Protein AF-A0A2H0LFT5-F1 (afdb_monomer_lite)

Sequence (109 aa):
MGNPERPITLSECARITLAPDELITLTTPAGAEVDITRKAWGFYGTPSLNDRLPRFGLRAALVRDDGQKYFIHLVERAMQADFETYLKQQGYRVVLWLDDTEALKKLAG

Structure (mmCIF, N/CA/C/O backbone):
data_AF-A0A2H0LFT5-F1
#
_entry.id   AF-A0A2H0LFT5-F1
#
loop_
_atom_site.group_PDB
_atom_site.id
_atom_site.type_symbol
_atom_site.label_atom_id
_atom_site.label_alt_id
_atom_site.label_comp_id
_atom_site.label_asym_id
_atom_site.label_entity_id
_atom_site.label_seq_id
_atom_site.pdbx_PDB_ins_code
_atom_site.Cartn_x
_atom_site.Cartn_y
_atom_site.Cartn_z
_atom_site.occupancy
_atom_site.B_iso_or_equiv
_atom_site.auth_seq_id
_at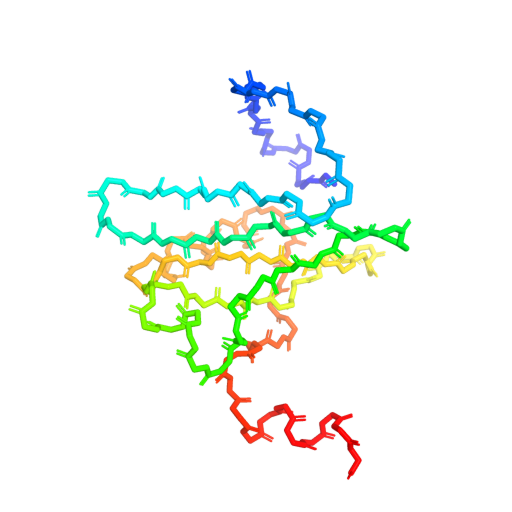om_site.auth_comp_id
_atom_site.auth_asym_id
_atom_site.auth_atom_id
_atom_site.pdbx_PDB_model_num
ATOM 1 N N . MET A 1 1 ? -9.528 13.942 -5.260 1.00 57.34 1 MET A N 1
ATOM 2 C CA . MET A 1 1 ? -8.790 14.478 -6.421 1.00 57.34 1 MET A CA 1
ATOM 3 C C . MET A 1 1 ? -7.968 15.628 -5.892 1.00 57.34 1 MET A C 1
ATOM 5 O O . MET A 1 1 ? -8.502 16.354 -5.063 1.00 57.34 1 MET A O 1
ATOM 9 N N . GLY A 1 2 ? -6.690 15.686 -6.270 1.00 65.81 2 GLY A N 1
ATOM 10 C CA . GLY A 1 2 ? -5.726 16.627 -5.701 1.00 65.81 2 GLY A CA 1
ATOM 11 C C . GLY A 1 2 ? -5.983 18.071 -6.123 1.00 65.81 2 GLY A C 1
ATOM 12 O O . GLY A 1 2 ? -7.085 18.419 -6.549 1.00 65.81 2 GLY A O 1
ATOM 13 N N . ASN A 1 3 ? -4.965 18.913 -5.991 1.00 75.31 3 ASN A N 1
ATOM 14 C CA . ASN A 1 3 ? -5.070 20.333 -6.290 1.00 75.31 3 ASN A CA 1
ATOM 15 C C . ASN A 1 3 ? -5.488 20.553 -7.764 1.00 75.31 3 ASN A C 1
ATOM 17 O O . ASN A 1 3 ? -4.728 20.176 -8.660 1.00 75.31 3 ASN A O 1
ATOM 21 N N . PRO A 1 4 ? -6.648 21.186 -8.043 1.00 71.50 4 PRO A N 1
ATOM 22 C CA . PRO A 1 4 ? -7.104 21.428 -9.413 1.00 71.50 4 PRO A CA 1
ATOM 23 C C . PRO A 1 4 ? -6.160 22.342 -10.210 1.00 71.50 4 PRO A C 1
ATOM 25 O O . PRO A 1 4 ? -6.148 22.275 -11.435 1.00 71.50 4 PRO A O 1
ATOM 28 N N . GLU A 1 5 ? -5.334 23.151 -9.541 1.00 79.69 5 GLU A N 1
ATOM 29 C CA . GLU A 1 5 ? -4.319 24.009 -10.171 1.00 79.69 5 GLU A CA 1
ATOM 30 C C . GLU A 1 5 ? -3.050 23.244 -10.583 1.00 79.69 5 GLU A C 1
ATOM 32 O O . GLU A 1 5 ? -2.216 23.765 -11.322 1.00 79.69 5 GLU A O 1
ATOM 37 N N . ARG A 1 6 ? -2.881 22.001 -10.115 1.00 81.12 6 ARG A N 1
ATOM 38 C CA . ARG A 1 6 ? -1.774 21.107 -10.489 1.00 81.12 6 ARG A CA 1
ATOM 39 C C . ARG A 1 6 ? -2.324 19.760 -10.953 1.00 81.12 6 ARG A C 1
ATOM 41 O O . ARG A 1 6 ? -2.139 18.753 -10.260 1.00 81.12 6 ARG A O 1
ATOM 48 N N . PRO A 1 7 ? -3.021 19.742 -12.103 1.00 81.06 7 PRO A N 1
ATOM 49 C CA . PRO A 1 7 ? -3.689 18.551 -12.590 1.00 81.06 7 PRO A CA 1
ATOM 50 C C . PRO A 1 7 ? -2.673 17.467 -12.947 1.00 81.06 7 PRO A C 1
ATOM 52 O O . PRO A 1 7 ? -1.622 17.730 -13.530 1.00 81.06 7 PRO A O 1
ATOM 55 N N . ILE A 1 8 ? -3.022 16.229 -12.617 1.00 86.56 8 ILE A N 1
ATOM 56 C CA . ILE A 1 8 ? -2.270 15.035 -13.000 1.00 86.56 8 ILE A CA 1
ATOM 57 C C . ILE A 1 8 ? -3.131 14.268 -13.995 1.00 86.56 8 ILE A C 1
ATOM 59 O O . ILE A 1 8 ? -4.327 14.085 -13.770 1.00 86.56 8 ILE A O 1
ATOM 63 N N . THR A 1 9 ? -2.520 13.808 -15.083 1.00 88.81 9 THR A N 1
ATOM 64 C CA . THR A 1 9 ? -3.175 12.897 -16.027 1.00 88.81 9 THR A CA 1
ATOM 65 C C . THR A 1 9 ? -2.837 11.466 -15.636 1.00 88.81 9 THR A C 1
ATOM 67 O O . THR A 1 9 ? -1.664 11.126 -15.502 1.00 88.81 9 THR A O 1
ATOM 70 N N . LEU A 1 10 ? -3.861 10.638 -15.440 1.00 89.12 10 LEU A N 1
ATOM 71 C CA . LEU A 1 10 ? -3.715 9.211 -15.160 1.00 89.12 10 LEU A CA 1
ATOM 72 C C . LEU A 1 10 ? -4.195 8.410 -16.371 1.00 89.12 10 LEU A C 1
ATOM 74 O O . LEU A 1 10 ? -5.237 8.729 -16.944 1.00 89.12 10 LEU A O 1
ATOM 78 N N . SER A 1 11 ? -3.459 7.358 -16.720 1.00 94.06 11 SER A N 1
ATOM 79 C CA . SER A 1 11 ? -3.830 6.409 -17.773 1.00 94.06 11 SER A CA 1
ATOM 80 C C . SER A 1 11 ? -4.270 5.089 -17.144 1.00 94.06 11 SER A C 1
ATOM 82 O O . SER A 1 11 ? -3.597 4.576 -16.250 1.00 94.06 11 SER A O 1
ATOM 84 N N . GLU A 1 12 ? -5.385 4.519 -17.604 1.00 95.12 12 GLU A N 1
ATOM 85 C CA . GLU A 1 12 ? -5.784 3.166 -17.204 1.00 95.12 12 GLU A CA 1
ATOM 86 C C . GLU A 1 12 ? -4.866 2.150 -17.894 1.00 95.12 12 GLU A C 1
ATOM 88 O O . GLU A 1 12 ? -4.888 2.016 -19.115 1.00 95.12 12 GLU A O 1
ATOM 93 N N . CYS A 1 13 ? -4.045 1.445 -17.113 1.00 96.00 13 CYS A N 1
ATOM 94 C CA . CYS A 1 13 ? -3.135 0.427 -17.646 1.00 96.00 13 CYS A CA 1
ATOM 95 C C . CYS A 1 13 ? -3.800 -0.950 -17.776 1.00 96.00 13 CYS A C 1
ATOM 97 O O . CYS A 1 13 ? -3.445 -1.722 -18.662 1.00 96.00 13 CYS A O 1
ATOM 99 N N . ALA A 1 14 ? -4.739 -1.279 -16.884 1.00 95.81 14 ALA A N 1
ATOM 100 C CA . ALA A 1 14 ? -5.442 -2.558 -16.879 1.00 95.81 14 ALA A CA 1
ATOM 101 C C . ALA A 1 14 ? -6.764 -2.467 -16.107 1.00 95.81 14 ALA A C 1
ATOM 103 O O . ALA A 1 14 ? -6.868 -1.748 -15.113 1.00 95.81 14 ALA A O 1
ATOM 104 N N . ARG A 1 15 ? -7.744 -3.278 -16.521 1.00 97.25 15 ARG A N 1
ATOM 105 C CA . ARG A 1 15 ? -8.963 -3.574 -15.762 1.00 97.25 15 ARG A CA 1
ATOM 106 C C . ARG A 1 15 ? -9.103 -5.086 -15.645 1.00 97.25 15 ARG A C 1
ATOM 108 O O . ARG A 1 15 ? -9.233 -5.770 -16.655 1.00 97.25 15 ARG A O 1
ATOM 115 N N . ILE A 1 16 ? -9.058 -5.598 -14.419 1.00 97.62 16 ILE A N 1
ATOM 116 C CA . ILE A 1 16 ? -9.018 -7.037 -14.130 1.00 97.62 16 ILE A CA 1
ATOM 117 C C . ILE A 1 16 ? -10.224 -7.398 -13.259 1.00 97.62 16 ILE A C 1
ATOM 119 O O . ILE A 1 16 ? -10.526 -6.695 -12.296 1.00 97.62 16 ILE A O 1
ATOM 123 N N . THR A 1 17 ? -10.913 -8.489 -13.597 1.00 98.19 17 THR A N 1
ATOM 124 C CA . THR A 1 17 ? -11.946 -9.096 -12.743 1.00 98.19 17 THR A CA 1
ATOM 125 C C . THR A 1 17 ? -11.358 -10.337 -12.093 1.00 98.19 17 THR A C 1
ATOM 127 O O . THR A 1 17 ? -10.864 -11.201 -12.807 1.00 98.19 17 THR A O 1
ATOM 130 N N . LEU A 1 18 ? -11.422 -10.411 -10.763 1.00 98.31 18 LEU A N 1
ATOM 131 C CA . LEU A 1 18 ? -10.924 -11.540 -9.979 1.00 98.31 18 LEU A CA 1
ATOM 132 C C . LEU A 1 18 ? -12.089 -12.333 -9.383 1.00 98.31 18 LEU A C 1
ATOM 134 O O . LEU A 1 18 ? -13.029 -11.750 -8.826 1.00 98.31 18 LEU A O 1
ATOM 138 N N . ALA A 1 19 ? -12.009 -13.656 -9.459 1.00 98.69 19 ALA A N 1
ATOM 139 C CA . ALA A 1 19 ? -12.826 -14.561 -8.666 1.00 98.69 19 ALA A CA 1
ATOM 140 C C . ALA A 1 19 ? -12.359 -14.557 -7.195 1.00 98.69 19 ALA A C 1
ATOM 142 O O . ALA A 1 19 ? -11.244 -14.126 -6.886 1.00 98.69 19 ALA A O 1
ATOM 143 N N . PRO A 1 20 ? -13.204 -14.989 -6.239 1.00 98.69 20 PRO A N 1
ATOM 144 C CA . PRO A 1 20 ? -12.739 -15.264 -4.883 1.00 98.69 20 PRO A CA 1
ATOM 145 C C . PRO A 1 20 ? -11.490 -16.150 -4.897 1.00 98.69 20 PRO A C 1
ATOM 147 O O . PRO A 1 20 ? -11.449 -17.124 -5.639 1.00 98.69 20 PRO A O 1
ATOM 150 N N . ASP A 1 21 ? -10.514 -15.804 -4.060 1.00 98.12 21 ASP A N 1
ATOM 151 C CA . ASP A 1 21 ? -9.230 -16.501 -3.907 1.00 98.12 21 ASP A CA 1
ATOM 152 C C . ASP A 1 21 ? -8.213 -16.292 -5.031 1.00 98.12 21 ASP A C 1
ATOM 154 O O . ASP A 1 21 ? -7.150 -16.909 -5.020 1.00 98.12 21 ASP A O 1
ATOM 158 N N . GLU A 1 22 ? -8.474 -15.352 -5.937 1.00 98.56 22 GLU A N 1
ATOM 159 C CA . GLU A 1 22 ? -7.478 -14.875 -6.893 1.00 98.56 22 GLU A CA 1
ATOM 160 C C . GLU A 1 22 ? -6.759 -13.616 -6.393 1.00 98.56 22 GLU A C 1
ATOM 162 O O . GLU A 1 22 ? -7.284 -12.819 -5.605 1.00 98.56 22 GLU A O 1
ATOM 167 N N . LEU A 1 23 ? -5.536 -13.433 -6.882 1.00 98.12 23 LEU A N 1
ATOM 168 C CA . LEU A 1 23 ? -4.629 -12.361 -6.499 1.00 98.12 23 LEU A CA 1
ATOM 169 C C . LEU A 1 23 ? -3.974 -11.766 -7.744 1.00 98.12 23 LEU A C 1
ATOM 171 O O . LEU A 1 23 ? -3.675 -12.475 -8.703 1.00 98.12 23 LEU A O 1
ATOM 175 N N . ILE A 1 24 ? -3.726 -10.460 -7.694 1.00 98.31 24 ILE A N 1
ATOM 176 C CA . ILE A 1 24 ? -2.825 -9.768 -8.617 1.00 98.31 24 ILE A CA 1
ATOM 177 C C . ILE A 1 24 ? -1.654 -9.184 -7.843 1.00 98.31 24 ILE A C 1
ATOM 179 O O . ILE A 1 24 ? -1.831 -8.693 -6.726 1.00 98.31 24 ILE A O 1
ATOM 183 N N . THR A 1 25 ? -0.488 -9.184 -8.476 1.00 97.56 25 THR A N 1
ATOM 184 C CA . THR A 1 25 ? 0.720 -8.523 -7.983 1.00 97.56 25 THR A CA 1
ATOM 185 C C . THR A 1 25 ? 1.055 -7.365 -8.911 1.00 97.56 25 THR A C 1
ATOM 187 O O . THR A 1 25 ? 1.087 -7.525 -10.132 1.00 97.56 25 THR A O 1
ATOM 190 N N . LEU A 1 26 ? 1.294 -6.192 -8.334 1.00 96.75 26 LEU A N 1
ATOM 191 C CA . LEU A 1 26 ? 1.825 -5.025 -9.030 1.00 96.75 26 LEU A CA 1
ATOM 192 C C . LEU A 1 26 ? 3.293 -4.875 -8.649 1.00 96.75 26 LEU A C 1
ATOM 194 O O . LEU A 1 26 ? 3.612 -4.897 -7.460 1.00 96.75 26 LEU A O 1
ATOM 198 N N . THR A 1 27 ? 4.165 -4.699 -9.640 1.00 96.50 27 THR A N 1
ATOM 199 C CA . THR A 1 27 ? 5.611 -4.581 -9.430 1.00 96.50 27 THR A CA 1
ATOM 200 C C . THR A 1 27 ? 6.168 -3.272 -9.988 1.00 96.50 27 THR A C 1
ATOM 202 O O . THR A 1 27 ? 5.599 -2.688 -10.914 1.00 96.50 27 THR A O 1
ATOM 205 N N . THR A 1 28 ? 7.281 -2.792 -9.427 1.00 95.62 28 THR A N 1
ATOM 206 C CA . THR A 1 28 ? 8.045 -1.651 -9.965 1.00 95.62 28 THR A CA 1
ATOM 207 C C . THR A 1 28 ? 9.344 -2.129 -10.623 1.00 95.62 28 THR A C 1
ATOM 209 O O . THR A 1 28 ? 9.847 -3.201 -10.279 1.00 95.62 28 THR A O 1
ATOM 212 N N . PRO A 1 29 ? 9.955 -1.347 -11.536 1.00 94.69 29 PRO A N 1
ATOM 213 C CA . PRO A 1 29 ? 11.275 -1.672 -12.087 1.00 94.69 29 PRO A CA 1
ATOM 214 C C . PRO A 1 29 ? 12.376 -1.812 -11.027 1.00 94.69 29 PRO A C 1
ATOM 216 O O . PRO A 1 29 ? 13.360 -2.509 -11.257 1.00 94.69 29 PRO A O 1
ATOM 219 N N . ALA A 1 30 ? 12.212 -1.169 -9.867 1.00 93.50 30 ALA A N 1
ATOM 220 C CA . ALA A 1 30 ? 13.123 -1.294 -8.732 1.00 93.50 30 ALA A CA 1
ATOM 221 C C . ALA A 1 30 ? 12.897 -2.580 -7.908 1.00 93.50 30 ALA A C 1
ATOM 223 O O . ALA A 1 30 ? 13.604 -2.808 -6.928 1.00 93.50 30 ALA A O 1
ATOM 224 N N . GLY A 1 31 ? 11.935 -3.423 -8.300 1.00 94.56 31 GLY A N 1
ATOM 225 C CA . GLY A 1 31 ? 11.630 -4.697 -7.652 1.00 94.56 31 GLY A CA 1
ATOM 226 C C . GLY A 1 31 ? 10.689 -4.587 -6.453 1.00 94.56 31 GLY A C 1
ATOM 227 O O . GLY A 1 31 ? 10.594 -5.537 -5.682 1.00 94.56 31 GLY A O 1
ATOM 228 N N . ALA A 1 32 ? 10.012 -3.449 -6.264 1.00 96.44 32 ALA A N 1
ATOM 229 C CA . ALA A 1 32 ? 8.992 -3.332 -5.229 1.00 96.44 32 ALA A CA 1
ATOM 230 C C . ALA A 1 32 ? 7.708 -4.059 -5.647 1.00 96.44 32 ALA A C 1
ATOM 232 O O . ALA A 1 32 ? 7.391 -4.095 -6.835 1.00 96.44 32 ALA A O 1
ATOM 233 N N . GLU A 1 33 ? 6.957 -4.605 -4.686 1.00 95.81 33 GLU A N 1
ATOM 234 C CA . GLU A 1 33 ? 5.769 -5.426 -4.962 1.00 95.81 33 GLU A CA 1
ATOM 235 C C . GLU A 1 33 ? 4.606 -5.123 -4.010 1.00 95.81 33 GLU A C 1
ATOM 237 O O . GLU A 1 33 ? 4.787 -4.948 -2.801 1.00 95.81 33 GLU A O 1
ATOM 242 N N . VAL A 1 34 ? 3.383 -5.132 -4.542 1.00 96.81 34 VAL A N 1
ATOM 243 C CA . VAL A 1 34 ? 2.155 -5.170 -3.742 1.00 96.81 34 VAL A CA 1
ATOM 244 C C . VAL A 1 34 ? 1.149 -6.146 -4.333 1.00 96.81 34 VAL A C 1
ATOM 246 O O . VAL A 1 34 ? 0.867 -6.132 -5.528 1.00 96.81 34 VAL A O 1
ATOM 249 N N . ASP A 1 35 ? 0.551 -6.943 -3.454 1.00 96.88 35 ASP A N 1
ATOM 250 C CA . ASP A 1 35 ? -0.486 -7.904 -3.799 1.00 96.88 35 ASP A CA 1
ATOM 251 C C . ASP A 1 35 ? -1.872 -7.403 -3.384 1.00 96.88 35 ASP A C 1
ATOM 253 O O . ASP A 1 35 ? -2.054 -6.959 -2.245 1.00 96.88 35 ASP A O 1
ATOM 257 N N . ILE A 1 36 ? -2.865 -7.567 -4.258 1.00 97.81 36 ILE A N 1
ATOM 258 C CA . ILE A 1 36 ? -4.286 -7.375 -3.945 1.00 97.81 36 ILE A CA 1
ATOM 259 C C . ILE A 1 36 ? -5.006 -8.707 -4.145 1.00 97.81 36 ILE A C 1
ATOM 261 O O . ILE A 1 36 ? -5.036 -9.242 -5.252 1.00 97.81 36 ILE A O 1
ATOM 265 N N . THR A 1 37 ? -5.614 -9.219 -3.075 1.00 98.38 37 THR A N 1
ATOM 266 C CA . THR A 1 37 ? -6.362 -10.484 -3.084 1.00 98.38 37 THR A CA 1
ATOM 267 C C . THR A 1 37 ? -7.860 -10.223 -3.079 1.00 98.38 37 THR A C 1
ATOM 269 O O . THR A 1 37 ? -8.355 -9.427 -2.276 1.00 98.38 37 THR A O 1
ATOM 272 N N . ARG A 1 38 ? -8.604 -10.939 -3.923 1.00 98.69 38 ARG A N 1
ATOM 273 C CA . ARG A 1 38 ? -10.066 -10.998 -3.893 1.00 98.69 38 ARG A CA 1
ATOM 274 C C . ARG A 1 38 ? -10.528 -12.099 -2.938 1.00 98.69 38 ARG A C 1
ATOM 276 O O . ARG A 1 38 ? -10.059 -13.228 -2.976 1.00 98.69 38 ARG A O 1
ATOM 283 N N . LYS A 1 39 ? -11.533 -11.802 -2.120 1.00 98.44 39 LYS A N 1
ATOM 284 C CA . LYS A 1 39 ? -12.277 -12.771 -1.292 1.00 98.44 39 LYS A CA 1
ATOM 285 C C . LYS A 1 39 ? -13.761 -12.589 -1.533 1.00 98.44 39 LYS A C 1
ATOM 287 O O . LYS A 1 39 ? -14.139 -11.523 -1.976 1.00 98.44 39 LYS A O 1
ATOM 292 N N . ALA A 1 40 ? -14.632 -13.536 -1.186 1.00 98.31 40 ALA A N 1
ATOM 293 C CA . ALA A 1 40 ? -16.080 -13.363 -1.398 1.00 98.31 40 ALA A CA 1
ATOM 294 C C . ALA A 1 40 ? -16.629 -12.022 -0.848 1.00 98.31 40 ALA A C 1
ATOM 296 O O . ALA A 1 40 ? -17.448 -11.376 -1.503 1.00 98.31 40 ALA A O 1
ATOM 297 N N . TRP A 1 41 ? -16.093 -11.553 0.286 1.00 97.81 41 TRP A N 1
ATOM 298 C CA . TRP A 1 41 ? -16.493 -10.322 0.976 1.00 97.81 41 TRP A CA 1
ATOM 299 C C . TRP A 1 41 ? -15.847 -9.019 0.468 1.00 97.81 41 TRP A C 1
ATOM 301 O O . TRP A 1 41 ? -16.288 -7.949 0.869 1.00 97.81 41 TRP A O 1
ATOM 311 N N . GLY A 1 42 ? -14.817 -9.051 -0.386 1.00 98.00 42 GLY A N 1
ATOM 312 C CA . GLY A 1 42 ? -14.138 -7.816 -0.812 1.00 98.00 42 GLY A CA 1
ATOM 313 C C . GLY A 1 42 ? -12.722 -8.024 -1.337 1.00 98.00 42 GLY A C 1
ATOM 314 O O . GLY A 1 42 ? -12.439 -9.048 -1.959 1.00 98.00 42 GLY A O 1
ATOM 315 N N . PHE A 1 43 ? -11.858 -7.039 -1.092 1.00 98.19 43 PHE A N 1
ATOM 316 C CA . PHE A 1 43 ? -10.434 -7.066 -1.420 1.00 98.19 43 PHE A CA 1
ATOM 317 C C . PHE A 1 43 ? -9.610 -6.671 -0.201 1.00 98.19 43 PHE A C 1
ATOM 319 O O . PHE A 1 43 ? -10.071 -5.889 0.631 1.00 98.19 43 PHE A O 1
ATOM 326 N N . TYR A 1 44 ? -8.381 -7.166 -0.121 1.00 97.12 44 TYR A N 1
ATOM 327 C CA . TYR A 1 44 ? -7.396 -6.674 0.835 1.00 97.12 44 TYR A CA 1
ATOM 328 C C . TYR A 1 44 ? -5.988 -6.754 0.250 1.00 97.12 44 TYR A C 1
ATOM 330 O O . TYR A 1 44 ? -5.719 -7.555 -0.648 1.00 97.12 44 TYR A O 1
ATOM 338 N N . GLY A 1 45 ? -5.095 -5.910 0.769 1.00 95.81 45 GLY A N 1
ATOM 339 C CA . GLY A 1 45 ? -3.669 -6.032 0.499 1.00 95.81 45 GLY A CA 1
ATOM 340 C C . GLY A 1 45 ? -3.093 -7.201 1.290 1.00 95.81 45 GLY A C 1
ATOM 341 O O . GLY A 1 45 ? -3.214 -7.232 2.512 1.00 95.81 45 GLY A O 1
ATOM 342 N N . THR A 1 46 ? -2.468 -8.160 0.612 1.00 92.44 46 THR A N 1
ATOM 343 C CA . THR A 1 46 ? -1.853 -9.327 1.265 1.00 92.44 46 THR A CA 1
ATOM 344 C C . THR A 1 46 ? -0.648 -8.996 2.160 1.00 92.44 46 THR A C 1
ATOM 346 O O . THR A 1 46 ? -0.483 -9.674 3.178 1.00 92.44 46 THR A O 1
ATOM 349 N N . PRO A 1 47 ? 0.239 -8.027 1.837 1.00 94.94 47 PRO A N 1
ATOM 350 C CA . PRO A 1 47 ? 1.411 -7.785 2.669 1.00 94.94 47 PRO A CA 1
ATOM 351 C C . PRO A 1 47 ? 1.052 -7.054 3.969 1.00 94.94 47 PRO A C 1
ATOM 353 O O . PRO A 1 47 ? 0.374 -6.028 3.960 1.00 94.94 47 PRO A O 1
ATOM 356 N N . SER A 1 48 ? 1.556 -7.562 5.099 1.00 95.38 48 SER A N 1
ATOM 357 C CA . SER A 1 48 ? 1.470 -6.877 6.390 1.00 95.38 48 SER A CA 1
ATOM 358 C C . SER A 1 48 ? 2.186 -5.527 6.335 1.00 95.38 48 SER A C 1
ATOM 360 O O . SER A 1 48 ? 3.300 -5.417 5.816 1.00 95.38 48 SER A O 1
ATOM 362 N N . LEU A 1 49 ? 1.538 -4.500 6.892 1.00 95.44 49 LEU A N 1
ATOM 363 C CA . LEU A 1 49 ? 1.964 -3.101 6.771 1.00 95.44 49 LEU A CA 1
ATOM 364 C C . LEU A 1 49 ? 3.346 -2.840 7.387 1.00 95.44 49 LEU A C 1
ATOM 366 O O . LEU A 1 49 ? 4.106 -2.034 6.863 1.00 95.44 49 LEU A O 1
ATOM 370 N N . ASN A 1 50 ? 3.675 -3.543 8.470 1.00 94.50 50 ASN A N 1
ATOM 371 C CA . ASN A 1 50 ? 4.877 -3.342 9.278 1.00 94.50 50 ASN A CA 1
ATOM 372 C C . ASN A 1 50 ? 5.909 -4.478 9.164 1.00 94.50 50 ASN A C 1
ATOM 374 O O . ASN A 1 50 ? 6.871 -4.493 9.927 1.00 94.50 50 ASN A O 1
ATOM 378 N N . ASP A 1 51 ? 5.730 -5.426 8.237 1.00 94.69 51 ASP A N 1
ATOM 379 C CA . ASP A 1 51 ? 6.717 -6.491 8.008 1.00 94.69 51 ASP A CA 1
ATOM 380 C C . ASP A 1 51 ? 6.893 -6.826 6.522 1.00 94.69 51 ASP A C 1
ATOM 382 O O . ASP A 1 51 ? 7.915 -6.482 5.927 1.00 94.69 51 ASP A O 1
ATOM 386 N N . ARG A 1 52 ? 5.895 -7.444 5.878 1.00 95.56 52 ARG A N 1
ATOM 387 C CA . ARG A 1 52 ? 6.034 -7.899 4.486 1.00 95.56 52 ARG A CA 1
ATOM 388 C C . ARG A 1 52 ? 6.123 -6.735 3.500 1.00 95.56 52 ARG A C 1
ATOM 390 O O . ARG A 1 52 ? 6.947 -6.784 2.594 1.00 95.56 52 ARG A O 1
ATOM 397 N N . LEU A 1 53 ? 5.330 -5.682 3.693 1.00 95.12 53 LEU A N 1
ATOM 398 C CA . LEU A 1 53 ? 5.333 -4.517 2.807 1.00 95.12 53 LEU A CA 1
ATOM 399 C C . LEU A 1 53 ? 6.706 -3.795 2.805 1.00 95.12 53 LEU A C 1
ATOM 401 O O . LEU A 1 53 ? 7.260 -3.613 1.719 1.00 95.12 53 LEU A O 1
ATOM 405 N N . PRO A 1 54 ? 7.335 -3.506 3.969 1.00 94.75 54 PRO A N 1
ATOM 406 C CA . PRO A 1 54 ? 8.718 -3.030 4.041 1.00 94.75 54 PRO A CA 1
ATOM 407 C C . PRO A 1 54 ? 9.748 -3.909 3.330 1.00 94.75 54 PRO A C 1
ATOM 409 O O . PRO A 1 54 ? 10.663 -3.372 2.703 1.00 94.75 54 PRO A O 1
ATOM 412 N N . ARG A 1 55 ? 9.619 -5.241 3.425 1.00 95.50 55 ARG A N 1
ATOM 413 C CA . ARG A 1 55 ? 10.522 -6.193 2.752 1.00 95.50 55 ARG A CA 1
ATOM 414 C C . ARG A 1 55 ? 10.386 -6.145 1.230 1.00 95.50 55 ARG A C 1
ATOM 416 O O . ARG A 1 55 ? 11.365 -6.393 0.540 1.00 95.50 55 ARG A O 1
ATOM 423 N N . PHE A 1 56 ? 9.213 -5.773 0.723 1.00 95.38 56 PHE A N 1
ATOM 424 C CA . PHE A 1 56 ? 8.956 -5.521 -0.698 1.00 95.38 56 PHE A CA 1
ATOM 425 C C . PHE A 1 56 ? 9.226 -4.069 -1.110 1.00 95.38 56 PHE A C 1
ATOM 427 O O . PHE A 1 56 ? 8.688 -3.590 -2.101 1.00 95.38 56 PHE A O 1
ATOM 434 N N . GLY A 1 57 ? 10.037 -3.336 -0.342 1.00 95.31 57 GLY A N 1
ATOM 435 C CA . GLY A 1 57 ? 10.493 -1.994 -0.708 1.00 95.31 57 GLY A CA 1
ATOM 436 C C . GLY A 1 57 ? 9.447 -0.886 -0.559 1.00 95.31 57 GLY A C 1
ATOM 437 O O . GLY A 1 57 ? 9.759 0.272 -0.843 1.00 95.31 57 GLY A O 1
ATOM 438 N N . LEU A 1 58 ? 8.243 -1.201 -0.070 1.00 97.00 58 LEU A N 1
ATOM 439 C CA . LEU A 1 58 ? 7.138 -0.256 0.072 1.00 97.00 58 LEU A CA 1
ATOM 440 C C . LEU A 1 58 ? 6.879 0.125 1.533 1.00 97.00 58 LEU A C 1
ATOM 442 O O . LEU A 1 58 ? 7.129 -0.627 2.474 1.00 97.00 58 LEU A O 1
ATOM 446 N N . ARG A 1 59 ? 6.316 1.314 1.720 1.00 96.56 59 ARG A N 1
ATOM 447 C CA . ARG A 1 59 ? 5.749 1.805 2.978 1.00 96.56 59 ARG A CA 1
ATOM 448 C C . ARG A 1 59 ? 4.314 2.238 2.729 1.00 96.56 59 ARG A C 1
ATOM 450 O O . ARG A 1 59 ? 4.027 2.809 1.681 1.00 96.56 59 ARG A O 1
ATOM 457 N N . ALA A 1 60 ? 3.426 2.008 3.687 1.00 97.00 60 ALA A N 1
ATOM 458 C CA . ALA A 1 60 ? 2.056 2.503 3.613 1.00 97.00 60 ALA A CA 1
ATOM 459 C C . ALA A 1 60 ? 1.910 3.798 4.420 1.00 97.00 60 ALA A C 1
ATOM 461 O O . ALA A 1 60 ? 2.323 3.868 5.576 1.00 97.00 60 ALA A O 1
ATOM 462 N N . ALA A 1 61 ? 1.283 4.809 3.828 1.00 97.69 61 ALA A N 1
ATOM 463 C CA . ALA A 1 61 ? 0.921 6.054 4.490 1.00 97.69 61 ALA A CA 1
ATOM 464 C C . ALA A 1 61 ? -0.598 6.221 4.491 1.00 97.69 61 ALA A C 1
ATOM 466 O O . ALA A 1 61 ? -1.235 6.171 3.436 1.00 97.69 61 ALA A O 1
ATOM 467 N N . LEU A 1 62 ? -1.166 6.483 5.668 1.00 97.25 62 LEU A N 1
ATOM 468 C CA . LEU A 1 62 ? -2.481 7.096 5.778 1.00 97.25 62 LEU A CA 1
ATOM 469 C C . LEU A 1 62 ? -2.318 8.581 5.456 1.00 97.25 62 LEU A C 1
ATOM 471 O O . LEU A 1 62 ? -1.655 9.318 6.186 1.00 97.25 62 LEU A O 1
ATOM 475 N N . VAL A 1 63 ? -2.907 9.014 4.353 1.00 97.69 63 VAL A N 1
ATOM 476 C CA . VAL A 1 63 ? -2.848 10.385 3.844 1.00 97.69 63 VAL A CA 1
ATOM 477 C C . VAL A 1 63 ? -4.221 11.011 3.988 1.00 97.69 63 VAL A C 1
ATOM 479 O O . VAL A 1 63 ? -5.228 10.318 3.866 1.00 97.69 63 VAL A O 1
ATOM 482 N N . ARG A 1 64 ? -4.279 12.322 4.218 1.00 96.25 64 ARG A N 1
ATOM 483 C CA . ARG A 1 64 ? -5.530 13.070 4.119 1.00 96.25 64 ARG A CA 1
ATOM 484 C C . ARG A 1 64 ? -5.401 14.320 3.274 1.00 96.25 64 ARG A C 1
ATOM 486 O O . ARG A 1 64 ? -4.336 14.943 3.251 1.00 96.25 64 ARG A O 1
ATOM 493 N N . ASP A 1 65 ? -6.503 14.687 2.639 1.00 94.19 65 ASP A N 1
ATOM 494 C CA . ASP A 1 65 ? -6.661 15.992 2.009 1.00 94.19 65 ASP A CA 1
ATOM 495 C C . ASP A 1 65 ? -7.179 17.047 3.000 1.00 94.19 65 ASP A C 1
ATOM 497 O O . ASP A 1 65 ? -7.520 16.755 4.155 1.00 94.19 65 ASP A O 1
ATOM 501 N N . ASP A 1 66 ? -7.215 18.301 2.555 1.00 86.94 66 ASP A N 1
ATOM 502 C CA . ASP A 1 66 ? -7.765 19.406 3.346 1.00 86.94 66 ASP A CA 1
ATOM 503 C C . ASP A 1 66 ? -9.281 19.294 3.570 1.00 86.94 66 ASP A C 1
ATOM 505 O O . ASP A 1 66 ? -9.800 19.796 4.569 1.00 86.94 66 ASP A O 1
ATOM 509 N N . GLY A 1 67 ? -9.973 18.548 2.706 1.00 85.75 67 GLY A N 1
ATOM 510 C CA . GLY A 1 67 ? -11.386 18.189 2.823 1.00 85.75 67 GLY A CA 1
ATOM 511 C C . GLY A 1 67 ? -11.670 17.011 3.763 1.00 85.75 67 GLY A C 1
ATOM 512 O O . GLY A 1 67 ? -12.800 16.527 3.782 1.00 85.75 67 GLY A O 1
ATOM 513 N N . GLN A 1 68 ? -10.679 16.558 4.542 1.00 86.88 68 GLN A N 1
ATOM 514 C CA . GLN A 1 68 ? -10.787 15.451 5.504 1.00 86.88 68 GLN A CA 1
ATOM 515 C C . GLN A 1 68 ? -11.105 14.085 4.875 1.00 86.88 68 GLN A C 1
ATOM 517 O O . GLN A 1 68 ? -11.591 13.183 5.557 1.00 86.88 68 GLN A O 1
ATOM 522 N N . LYS A 1 69 ? -10.816 13.895 3.587 1.00 94.44 69 LYS A N 1
ATOM 523 C CA . LYS A 1 69 ? -10.842 12.570 2.959 1.00 94.44 69 LYS A CA 1
ATOM 524 C C . LYS A 1 69 ? -9.522 11.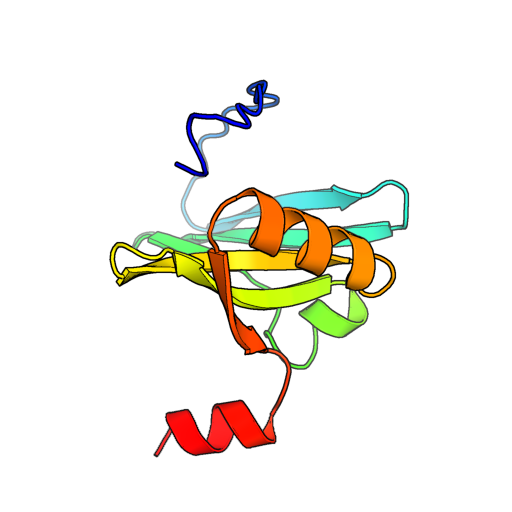870 3.233 1.00 94.44 69 LYS A C 1
ATOM 526 O O . LYS A 1 69 ? -8.468 12.497 3.159 1.00 94.44 69 LYS A O 1
ATOM 531 N N . TYR A 1 70 ? -9.590 10.575 3.523 1.00 96.50 70 TYR A N 1
ATOM 532 C CA . TYR A 1 70 ? -8.434 9.750 3.858 1.00 96.50 70 TYR A CA 1
ATOM 533 C C . TYR A 1 70 ? -8.141 8.742 2.749 1.00 96.50 70 TYR A C 1
ATOM 535 O O . TYR A 1 70 ? -9.054 8.211 2.118 1.00 96.50 70 TYR A O 1
ATOM 543 N N . PHE A 1 71 ? -6.860 8.469 2.538 1.00 96.44 71 PHE A N 1
ATOM 544 C CA . PHE A 1 71 ? -6.350 7.610 1.477 1.00 96.44 71 PHE A CA 1
ATOM 545 C C . PHE A 1 71 ? -5.211 6.743 2.006 1.00 96.44 71 PHE A C 1
ATOM 547 O O . PHE A 1 71 ? -4.496 7.141 2.926 1.00 96.44 71 PHE A O 1
ATOM 554 N N . ILE A 1 72 ? -5.009 5.585 1.382 1.00 96.69 72 ILE A N 1
ATOM 555 C CA . ILE A 1 72 ? -3.803 4.778 1.565 1.00 96.69 72 ILE A CA 1
ATOM 556 C C . ILE A 1 72 ? -2.907 5.001 0.359 1.00 96.69 72 ILE A C 1
ATOM 558 O O . ILE A 1 72 ? -3.322 4.777 -0.776 1.00 96.69 72 ILE A O 1
ATOM 562 N N . HIS A 1 73 ? -1.688 5.460 0.610 1.00 97.06 73 HIS A N 1
ATOM 563 C CA . HIS A 1 73 ? -0.650 5.580 -0.404 1.00 97.06 73 HIS A CA 1
ATOM 564 C C . HIS A 1 73 ? 0.448 4.562 -0.103 1.00 97.06 73 HIS A C 1
ATOM 566 O O . HIS A 1 73 ? 0.855 4.414 1.050 1.00 97.06 73 HIS A O 1
ATOM 572 N N . LEU A 1 74 ? 0.922 3.870 -1.138 1.00 97.38 74 LEU A N 1
ATOM 573 C CA . LEU A 1 74 ? 2.076 2.978 -1.064 1.00 97.38 74 LEU A CA 1
ATOM 574 C C . LEU A 1 74 ? 3.269 3.687 -1.693 1.00 97.38 74 LEU A C 1
ATOM 576 O O . LEU A 1 74 ? 3.162 4.213 -2.799 1.00 97.38 74 LEU A O 1
ATOM 580 N N . VAL A 1 75 ? 4.374 3.743 -0.963 1.00 97.56 75 VAL A N 1
ATOM 581 C CA . VAL A 1 75 ? 5.518 4.594 -1.290 1.00 97.56 75 VAL A CA 1
ATOM 582 C C . VAL A 1 75 ? 6.773 3.741 -1.292 1.00 97.56 75 VAL A C 1
ATOM 584 O O . VAL A 1 75 ? 7.088 3.109 -0.284 1.00 97.56 75 VAL A O 1
ATOM 587 N N . GLU A 1 76 ? 7.503 3.731 -2.405 1.00 97.38 76 GLU A N 1
ATOM 588 C CA . GLU A 1 76 ? 8.842 3.144 -2.441 1.00 97.38 76 GLU A CA 1
ATOM 589 C C . GLU A 1 76 ? 9.733 3.868 -1.430 1.00 97.38 76 GLU A C 1
ATOM 591 O O . GLU A 1 76 ? 9.775 5.098 -1.397 1.00 97.38 76 GLU A O 1
ATOM 596 N N . ARG A 1 77 ? 10.450 3.120 -0.584 1.00 92.25 77 ARG A N 1
ATOM 597 C CA . ARG A 1 77 ? 11.209 3.692 0.544 1.00 92.25 77 ARG A CA 1
ATOM 598 C C . ARG A 1 77 ? 12.189 4.788 0.108 1.00 92.25 77 ARG A C 1
ATOM 600 O O . ARG A 1 77 ? 12.355 5.770 0.826 1.00 92.25 77 ARG A O 1
ATOM 607 N N . ALA A 1 78 ? 12.802 4.631 -1.064 1.00 94.25 78 ALA A N 1
ATOM 608 C CA . ALA A 1 78 ? 13.734 5.603 -1.633 1.00 94.25 78 ALA A CA 1
ATOM 609 C C . ALA A 1 78 ? 13.057 6.892 -2.144 1.00 94.25 78 ALA A C 1
ATOM 611 O O . ALA A 1 78 ? 13.726 7.909 -2.285 1.00 94.25 78 ALA A O 1
ATOM 612 N N . MET A 1 79 ? 11.740 6.875 -2.373 1.00 97.00 79 MET A N 1
ATOM 613 C CA . MET A 1 79 ? 10.975 7.961 -3.001 1.00 97.00 79 MET A CA 1
ATOM 614 C C . MET A 1 79 ? 10.212 8.829 -1.990 1.00 97.00 79 MET A C 1
ATOM 616 O O . MET A 1 79 ? 9.346 9.615 -2.371 1.00 97.00 79 MET A O 1
ATOM 620 N N . GLN A 1 80 ? 10.499 8.706 -0.689 1.00 95.81 80 GLN A N 1
ATOM 621 C CA . GLN A 1 80 ? 9.760 9.436 0.346 1.00 95.81 80 GLN A CA 1
ATOM 622 C C . GLN A 1 80 ? 9.824 10.965 0.161 1.00 95.81 80 GLN A C 1
ATOM 624 O O . GLN A 1 80 ? 8.808 11.636 0.329 1.00 95.81 80 GLN A O 1
ATOM 629 N N . ALA A 1 81 ? 10.981 11.519 -0.214 1.00 97.00 81 ALA A N 1
ATOM 630 C CA . ALA A 1 81 ? 11.136 12.965 -0.407 1.00 97.00 81 ALA A CA 1
ATOM 631 C C . ALA A 1 81 ? 10.294 13.495 -1.585 1.00 97.00 81 ALA A C 1
ATOM 633 O O . ALA A 1 81 ? 9.621 14.527 -1.475 1.00 97.00 81 ALA A O 1
ATOM 634 N N . ASP A 1 82 ? 10.275 12.758 -2.698 1.00 97.50 82 ASP A N 1
ATOM 635 C CA . ASP A 1 82 ? 9.451 13.089 -3.864 1.00 97.50 82 ASP A CA 1
ATOM 636 C C . ASP A 1 82 ? 7.961 12.957 -3.539 1.00 97.50 82 ASP A C 1
ATOM 638 O O . ASP A 1 82 ? 7.152 13.810 -3.911 1.00 97.50 82 ASP A O 1
ATOM 642 N N . PHE A 1 83 ? 7.598 11.933 -2.766 1.00 97.56 83 PHE A N 1
ATOM 643 C CA . PHE A 1 83 ? 6.244 11.739 -2.266 1.00 97.56 83 PHE A CA 1
ATOM 644 C C . PHE A 1 83 ? 5.772 12.903 -1.380 1.00 97.56 83 PHE A C 1
ATOM 646 O O . PHE A 1 83 ? 4.673 13.419 -1.577 1.00 97.56 83 PHE A O 1
ATOM 653 N N . GLU A 1 84 ? 6.590 13.371 -0.438 1.00 96.69 84 GLU A N 1
ATOM 654 C CA . GLU A 1 84 ? 6.255 14.519 0.417 1.00 96.69 84 GLU A CA 1
ATOM 655 C C . GLU A 1 84 ? 6.100 15.812 -0.397 1.00 96.69 84 GLU A C 1
ATOM 657 O O . GLU A 1 84 ? 5.169 16.594 -0.169 1.00 96.69 84 GLU A O 1
ATOM 662 N N . THR A 1 85 ? 6.961 16.005 -1.400 1.00 95.81 85 THR A N 1
ATOM 663 C CA . THR A 1 85 ? 6.851 17.114 -2.355 1.00 95.81 85 THR A CA 1
ATOM 664 C C . THR A 1 85 ? 5.528 17.046 -3.113 1.00 9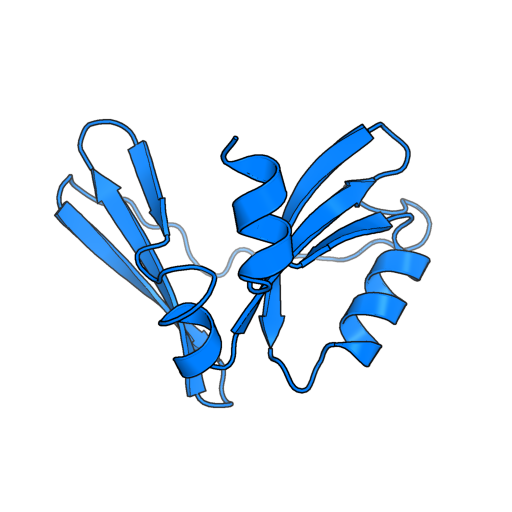5.81 85 THR A C 1
ATOM 666 O O . THR A 1 85 ? 4.797 18.039 -3.165 1.00 95.81 85 THR A O 1
ATOM 669 N N . TYR A 1 86 ? 5.174 15.872 -3.635 1.00 95.25 86 TYR A N 1
ATOM 670 C CA . TYR A 1 86 ? 3.897 15.620 -4.295 1.00 95.25 86 TYR A CA 1
ATOM 671 C C . TYR A 1 86 ? 2.703 15.939 -3.383 1.00 95.25 86 TYR A C 1
ATOM 673 O O . TYR A 1 86 ? 1.811 16.686 -3.786 1.00 95.25 86 TYR A O 1
ATOM 681 N N . LEU A 1 87 ? 2.690 15.447 -2.138 1.00 95.44 87 LEU A N 1
ATOM 682 C CA . LEU A 1 87 ? 1.594 15.709 -1.199 1.00 95.44 87 LEU A CA 1
ATOM 683 C C . LEU A 1 87 ? 1.400 17.209 -0.966 1.00 95.44 87 LEU A C 1
ATOM 685 O O . LEU A 1 87 ? 0.281 17.709 -1.089 1.00 95.44 87 LEU A O 1
ATOM 689 N N . LYS A 1 88 ? 2.492 17.946 -0.719 1.00 93.50 88 LYS A N 1
ATOM 690 C CA . LYS A 1 88 ? 2.448 19.405 -0.553 1.00 93.50 88 LYS A CA 1
ATOM 691 C C . LYS A 1 88 ? 1.876 20.091 -1.790 1.00 93.50 88 LYS A C 1
ATOM 693 O O . LYS A 1 88 ? 1.104 21.039 -1.671 1.00 93.50 88 LYS A O 1
ATOM 698 N N . GLN A 1 89 ? 2.249 19.628 -2.981 1.00 92.81 89 GLN A N 1
ATOM 699 C CA . GLN A 1 89 ? 1.744 20.207 -4.220 1.00 92.81 89 GLN A CA 1
ATOM 700 C C . GLN A 1 89 ? 0.249 19.951 -4.432 1.00 92.81 89 GLN A C 1
ATOM 702 O O . GLN A 1 89 ? -0.425 20.806 -5.010 1.00 92.81 89 GLN A O 1
ATOM 707 N N . GLN A 1 90 ? -0.243 18.810 -3.950 1.00 92.62 90 GLN A N 1
ATOM 708 C CA . GLN A 1 90 ? -1.618 18.347 -4.113 1.00 92.62 90 GLN A CA 1
ATOM 709 C C . GLN A 1 90 ? -2.554 18.731 -2.954 1.00 92.62 90 GLN A C 1
ATOM 711 O O . GLN A 1 90 ? -3.729 18.378 -3.002 1.00 92.62 90 GLN A O 1
ATOM 716 N N . GLY A 1 91 ? -2.073 19.465 -1.942 1.00 92.56 91 GLY A N 1
ATOM 717 C CA . GLY A 1 91 ? -2.883 19.852 -0.775 1.00 92.56 91 GLY A CA 1
ATOM 718 C C . GLY A 1 91 ? -3.171 18.683 0.174 1.00 92.56 91 GLY A C 1
ATOM 719 O O . GLY A 1 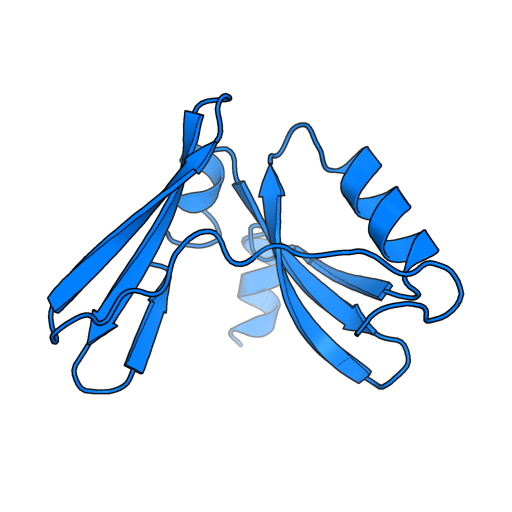91 ? -4.221 18.617 0.811 1.00 92.56 91 GLY A O 1
ATOM 720 N N . TYR A 1 92 ? -2.258 17.714 0.227 1.00 95.75 92 TYR A N 1
ATOM 721 C CA . TYR A 1 92 ? -2.358 16.523 1.060 1.00 95.75 92 TYR A CA 1
ATOM 722 C C . TYR A 1 92 ? -1.303 16.528 2.169 1.00 95.75 92 TYR A C 1
ATOM 724 O O . TYR A 1 92 ? -0.286 17.220 2.096 1.00 95.75 92 TYR A O 1
ATOM 732 N N . ARG A 1 93 ? -1.520 15.704 3.196 1.00 96.00 93 ARG A N 1
ATOM 733 C CA . ARG A 1 93 ? -0.535 15.445 4.255 1.00 96.00 93 ARG A CA 1
ATOM 734 C C . ARG A 1 93 ? -0.596 14.017 4.767 1.00 96.00 93 ARG A C 1
ATOM 736 O O . ARG A 1 93 ? -1.668 13.414 4.804 1.00 96.00 93 ARG A O 1
ATOM 743 N N . VAL A 1 94 ? 0.547 13.508 5.218 1.00 97.06 94 VAL A N 1
ATOM 744 C CA . VAL A 1 94 ? 0.609 12.243 5.956 1.00 97.06 94 VAL A CA 1
ATOM 745 C C . VAL A 1 94 ? -0.035 12.441 7.326 1.00 97.06 94 VAL A C 1
ATOM 747 O O . VAL A 1 94 ? 0.279 13.384 8.049 1.00 97.06 94 VAL A O 1
ATOM 750 N N . VAL A 1 95 ? -0.957 11.549 7.662 1.00 95.81 95 VAL A N 1
ATOM 751 C CA . VAL A 1 95 ? -1.561 11.417 8.992 1.00 95.81 95 VAL A CA 1
ATOM 752 C C . VAL A 1 95 ? -0.729 10.468 9.829 1.00 95.81 95 VAL A C 1
ATOM 754 O O . VAL A 1 95 ? -0.403 10.772 10.971 1.00 95.81 95 VAL A O 1
ATOM 757 N N . LEU A 1 96 ? -0.397 9.318 9.244 1.00 95.81 96 LEU A N 1
ATOM 758 C CA . LEU A 1 96 ? 0.347 8.267 9.907 1.00 95.81 96 LEU A CA 1
ATOM 759 C C . LEU A 1 96 ? 1.084 7.401 8.884 1.00 95.81 96 LEU A C 1
ATOM 761 O O . LEU A 1 96 ? 0.512 7.005 7.869 1.00 95.81 96 LEU A O 1
ATOM 765 N N . TRP A 1 97 ? 2.331 7.062 9.191 1.00 96.50 97 TRP A N 1
ATOM 766 C CA . TRP A 1 97 ? 3.040 5.969 8.537 1.00 96.50 97 TRP A CA 1
ATOM 767 C C . TRP A 1 97 ? 2.603 4.646 9.162 1.00 96.50 97 TRP A C 1
ATOM 769 O O . TRP A 1 97 ? 2.793 4.414 10.352 1.00 96.50 97 TRP A O 1
ATOM 779 N N . LEU A 1 98 ? 1.976 3.793 8.360 1.00 95.44 98 LEU A N 1
ATOM 780 C CA . LEU A 1 98 ? 1.357 2.547 8.804 1.00 95.44 98 LEU A CA 1
ATOM 781 C C . LEU A 1 98 ? 2.357 1.391 8.926 1.00 95.44 98 LEU A C 1
ATOM 783 O O . LEU A 1 98 ? 1.957 0.278 9.236 1.00 95.44 98 LEU A O 1
ATOM 787 N N . ASP A 1 99 ? 3.642 1.632 8.680 1.00 94.19 99 ASP A N 1
ATOM 788 C CA . ASP A 1 99 ? 4.714 0.667 8.923 1.00 94.19 99 ASP A CA 1
ATOM 789 C C . ASP A 1 99 ? 5.395 0.851 10.292 1.00 94.19 99 ASP A C 1
ATOM 791 O O . ASP A 1 99 ? 6.184 0.003 10.707 1.00 94.19 99 ASP A O 1
ATOM 795 N N . ASP A 1 100 ? 5.066 1.918 11.028 1.00 93.38 100 ASP A N 1
ATOM 796 C CA . ASP A 1 100 ? 5.545 2.131 12.395 1.00 93.38 100 ASP A CA 1
ATOM 797 C C . ASP A 1 100 ? 4.720 1.298 13.388 1.00 93.38 100 ASP A C 1
ATOM 799 O O . ASP A 1 100 ? 3.574 1.615 13.714 1.00 93.38 100 ASP A O 1
ATOM 803 N N . THR A 1 101 ? 5.329 0.227 13.900 1.00 92.38 101 THR A N 1
ATOM 80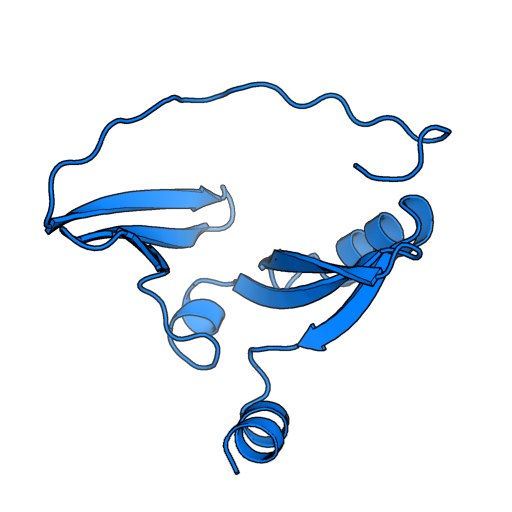4 C CA . THR A 1 101 ? 4.677 -0.702 14.835 1.00 92.38 101 THR A CA 1
ATOM 805 C C . THR A 1 101 ? 4.247 -0.025 16.137 1.00 92.38 101 THR A C 1
ATOM 807 O O . THR A 1 101 ? 3.187 -0.352 16.665 1.00 92.38 101 THR A O 1
ATOM 810 N N . GLU A 1 102 ? 5.023 0.922 16.664 1.00 92.06 102 GLU A N 1
ATOM 811 C CA . GLU A 1 102 ? 4.668 1.602 17.913 1.00 92.06 102 GLU A CA 1
ATOM 812 C C . GLU A 1 102 ? 3.506 2.569 17.698 1.00 92.06 102 GLU A C 1
ATOM 814 O O . GLU A 1 102 ? 2.615 2.681 18.543 1.00 92.06 102 GLU A O 1
ATOM 819 N N . ALA A 1 103 ? 3.466 3.231 16.544 1.00 91.19 103 ALA A N 1
ATOM 820 C CA . ALA A 1 103 ? 2.325 4.054 16.181 1.00 91.19 103 ALA A CA 1
ATOM 821 C C . ALA A 1 103 ? 1.059 3.213 15.933 1.00 91.19 103 ALA A C 1
ATOM 823 O O . ALA A 1 103 ? -0.019 3.597 16.384 1.00 91.19 103 ALA A O 1
ATOM 824 N N . LEU A 1 104 ? 1.186 2.040 15.301 1.00 92.88 104 LEU A N 1
ATOM 825 C CA . LEU A 1 104 ? 0.074 1.100 15.127 1.00 92.88 104 LEU A CA 1
ATOM 826 C C . LEU A 1 104 ? -0.452 0.559 16.461 1.00 92.88 104 LEU A C 1
ATOM 828 O O . LEU A 1 104 ? -1.664 0.491 16.648 1.00 92.88 104 LEU A O 1
ATOM 832 N N . LYS A 1 105 ? 0.428 0.213 17.410 1.00 93.12 105 LYS A N 1
ATOM 833 C CA . LYS A 1 105 ? 0.016 -0.251 18.747 1.00 93.12 105 LYS A CA 1
ATOM 834 C C . LYS A 1 105 ? -0.866 0.773 19.456 1.00 93.12 105 LYS A C 1
ATOM 836 O O . LYS A 1 105 ? -1.887 0.399 20.015 1.00 93.12 105 LYS A O 1
ATOM 841 N N . LYS A 1 106 ? -0.531 2.064 19.362 1.00 92.69 106 LYS A N 1
ATOM 842 C CA . LYS A 1 106 ? -1.344 3.151 19.941 1.00 92.69 106 LYS A CA 1
ATOM 843 C C . LYS A 1 106 ? -2.744 3.257 19.329 1.00 92.69 106 LYS A C 1
ATOM 845 O O . LYS A 1 106 ? -3.634 3.801 19.972 1.00 92.69 106 LYS A O 1
ATOM 850 N N . LEU A 1 107 ? -2.938 2.779 18.098 1.00 90.62 107 LEU A N 1
ATOM 851 C CA . LEU A 1 107 ? -4.251 2.735 17.448 1.00 90.62 107 LEU A CA 1
ATOM 852 C C . LEU A 1 107 ? -5.062 1.486 17.805 1.00 90.62 107 LEU A C 1
ATOM 854 O O . LEU A 1 107 ? -6.285 1.519 17.704 1.00 90.62 107 LEU A O 1
ATOM 858 N N . ALA A 1 108 ? -4.396 0.389 18.168 1.00 87.62 108 ALA A N 1
ATOM 859 C CA . ALA A 1 108 ? -5.038 -0.900 18.403 1.00 87.62 108 ALA A CA 1
ATOM 860 C C . ALA A 1 108 ? -5.765 -0.999 19.759 1.00 87.62 108 ALA A C 1
ATOM 862 O O . ALA A 1 108 ? -6.598 -1.892 19.913 1.00 87.62 108 ALA A O 1
ATOM 863 N N . GLY A 1 109 ? -5.498 -0.073 20.690 1.00 76.50 109 GLY A N 1
ATOM 864 C CA . GLY A 1 109 ? -6.017 -0.093 22.063 1.00 76.50 109 GLY A CA 1
ATOM 865 C C . GLY A 1 109 ? -4.995 -0.648 23.038 1.00 76.50 109 GLY A C 1
ATOM 866 O O . GLY A 1 109 ? -4.852 -1.888 23.088 1.00 76.50 109 GLY A O 1
#

Secondary structure (DSSP, 8-state):
---TTS-------------TT-EEEEE-TT--EEEEEEETTEEEE-S-TTTHHHHTTEEEEEEEETT--EEEEEEEGGGHHHHHHHHHHHTEEEEEETT-HHHHHHHH-

Radius of gyration: 15.26 Å; chains: 1; bounding box: 30×40×40 Å

Foldseek 3Di:
DFDPVDDDDDDDPDDDDDDAQDKDWDADPVQAIWIWHHHPVGIDIPAQQQPRNVVSQWWWFFKAAPVGDTDIDIDRPVCVVVVCVVQVRRRMDTPDTNNPPVVVVVVVD

pLDDT: mean 93.7, std 6.65, rang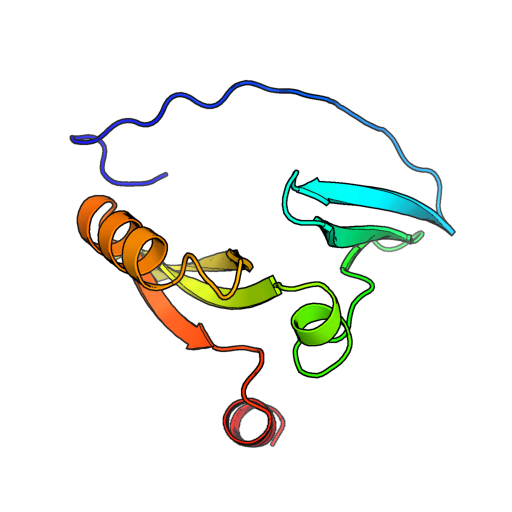e [57.34, 98.69]